Protein AF-A0A2S7SQ64-F1 (afdb_monomer_lite)

Structure (mmCIF, N/CA/C/O backbone):
data_AF-A0A2S7SQ64-F1
#
_entry.id   AF-A0A2S7SQ64-F1
#
loop_
_atom_site.group_PDB
_atom_site.id
_atom_site.type_symbol
_atom_site.label_atom_id
_atom_site.label_alt_id
_atom_site.label_comp_id
_atom_site.label_asym_id
_atom_site.label_entity_id
_atom_site.label_seq_id
_atom_site.pdbx_PDB_ins_code
_atom_site.Cartn_x
_atom_site.Cartn_y
_atom_site.Cartn_z
_atom_site.occupancy
_atom_site.B_iso_or_equiv
_atom_site.auth_seq_id
_atom_site.auth_comp_id
_atom_site.auth_asym_id
_atom_site.auth_atom_id
_atom_site.pdbx_PDB_model_num
ATOM 1 N N . MET A 1 1 ? -8.203 9.786 10.720 1.00 86.75 1 MET A N 1
ATOM 2 C CA . MET A 1 1 ? -9.041 8.878 11.529 1.00 86.75 1 MET A CA 1
ATOM 3 C C . MET A 1 1 ? -10.185 9.682 12.114 1.00 86.75 1 MET A C 1
ATOM 5 O O . MET A 1 1 ? -9.954 10.820 12.497 1.00 86.75 1 MET A O 1
ATOM 9 N N . THR A 1 2 ? -11.373 9.100 12.215 1.00 86.81 2 THR A N 1
ATOM 10 C CA . THR A 1 2 ? -12.489 9.649 12.992 1.00 86.81 2 THR A CA 1
ATOM 11 C C . THR A 1 2 ? -12.817 8.665 14.108 1.00 86.81 2 THR A C 1
ATOM 13 O O . THR A 1 2 ? -13.042 7.497 13.820 1.00 86.81 2 THR A O 1
ATOM 16 N N . LEU A 1 3 ? -12.814 9.105 15.364 1.00 86.75 3 LEU A N 1
ATOM 17 C CA . LEU A 1 3 ? -13.072 8.276 16.544 1.00 86.75 3 LEU A CA 1
ATOM 18 C C . LEU A 1 3 ? -14.150 8.950 17.388 1.00 86.75 3 LEU A C 1
ATOM 20 O O . LEU A 1 3 ? -13.986 10.104 17.783 1.00 86.75 3 LEU A O 1
ATOM 24 N N . ASN A 1 4 ? -15.270 8.254 17.598 1.00 87.12 4 ASN A N 1
ATOM 25 C CA . ASN A 1 4 ? -16.459 8.785 18.280 1.00 87.12 4 ASN A CA 1
ATOM 26 C C . ASN A 1 4 ? -16.877 10.180 17.757 1.00 87.12 4 ASN A C 1
ATOM 28 O O . ASN A 1 4 ? -17.181 11.091 18.522 1.00 87.12 4 ASN A O 1
ATOM 32 N N . GLY A 1 5 ? -16.825 10.370 16.432 1.00 83.38 5 GLY A N 1
ATOM 33 C CA . GLY A 1 5 ? -17.176 11.629 15.757 1.00 83.38 5 GLY A CA 1
ATOM 34 C C . GLY A 1 5 ? -16.079 12.703 15.728 1.00 83.38 5 GLY A C 1
ATOM 35 O O . GLY A 1 5 ? -16.222 13.686 15.007 1.00 83.38 5 GLY A O 1
ATOM 36 N N . SER A 1 6 ? -14.965 12.515 16.441 1.00 87.25 6 SER A N 1
ATOM 37 C CA . SER A 1 6 ? -13.838 13.459 16.460 1.00 87.25 6 SER A CA 1
ATOM 38 C C . SER A 1 6 ? -12.757 13.080 15.448 1.00 87.25 6 SER A C 1
ATOM 40 O O . SER A 1 6 ? -12.427 11.905 15.301 1.00 87.25 6 SER A O 1
ATOM 42 N N . ASN A 1 7 ? -12.183 14.065 14.751 1.00 89.38 7 ASN A N 1
ATOM 43 C CA . ASN A 1 7 ? -11.142 13.839 13.744 1.00 89.38 7 ASN A CA 1
ATOM 44 C C . ASN A 1 7 ? -9.736 13.896 14.350 1.00 89.38 7 ASN A C 1
ATOM 46 O O . ASN A 1 7 ? -9.393 14.827 15.073 1.00 89.38 7 ASN A O 1
ATOM 50 N N . TYR A 1 8 ? -8.902 12.930 13.975 1.00 86.88 8 TYR A N 1
ATOM 51 C CA . TYR A 1 8 ? -7.519 12.786 14.415 1.00 86.88 8 TYR A CA 1
ATOM 52 C C . TYR A 1 8 ? -6.594 12.498 13.227 1.00 86.88 8 TYR A C 1
ATOM 54 O O . TYR A 1 8 ? -6.904 11.665 12.363 1.00 86.88 8 TYR A O 1
ATOM 62 N N . THR A 1 9 ? -5.415 13.120 13.238 1.00 85.62 9 THR A N 1
ATOM 63 C CA . THR A 1 9 ? -4.272 12.744 12.396 1.00 85.62 9 THR A CA 1
ATOM 64 C C . THR A 1 9 ? -3.248 12.054 13.281 1.00 85.62 9 THR A C 1
ATOM 66 O O . THR A 1 9 ? -2.721 12.669 14.203 1.00 85.62 9 THR A O 1
ATOM 69 N N .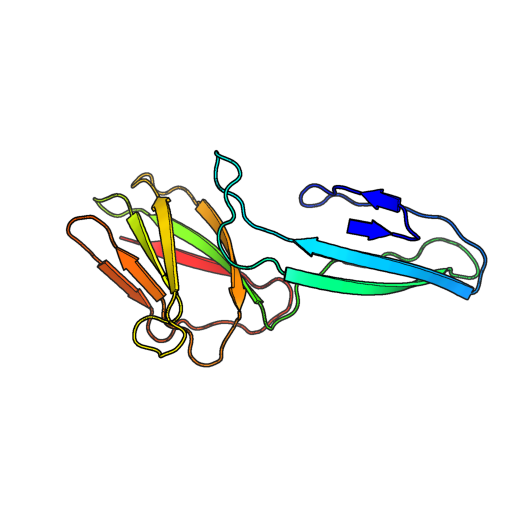 ILE A 1 10 ? -2.977 10.779 13.008 1.00 82.12 10 ILE A N 1
ATOM 70 C CA . ILE A 1 10 ? -2.006 9.991 13.769 1.00 82.12 10 ILE A CA 1
ATOM 71 C C . ILE A 1 10 ? -0.749 9.843 12.904 1.00 82.12 10 ILE A C 1
ATOM 73 O O . ILE A 1 10 ? -0.855 9.311 11.795 1.00 82.12 10 ILE A O 1
ATOM 77 N N . PRO A 1 11 ? 0.426 10.319 13.352 1.00 75.94 11 PRO A N 1
ATOM 78 C CA . PRO A 1 11 ? 1.674 10.053 12.648 1.00 75.94 11 PRO A CA 1
ATOM 79 C C . PRO A 1 11 ? 2.025 8.560 12.723 1.00 75.94 11 PRO A C 1
ATOM 81 O O . PRO A 1 11 ? 1.481 7.813 13.536 1.00 75.94 11 PRO A O 1
ATOM 84 N N . LYS A 1 12 ? 2.974 8.111 11.896 1.00 71.56 12 LYS A N 1
ATOM 85 C CA . LYS A 1 12 ? 3.491 6.737 11.975 1.00 71.56 12 LYS A CA 1
ATOM 86 C C . LYS A 1 12 ? 3.951 6.430 13.408 1.00 71.56 12 LYS A C 1
ATOM 88 O O . LYS A 1 12 ? 4.672 7.228 13.999 1.00 71.56 12 LYS A O 1
ATOM 93 N N . SER A 1 13 ? 3.531 5.278 13.935 1.00 74.31 13 SER A N 1
ATOM 94 C CA . SER A 1 13 ? 3.799 4.834 15.314 1.00 74.31 13 SER A CA 1
ATOM 95 C C . SER A 1 13 ? 3.197 5.714 16.422 1.00 74.31 13 SER A C 1
ATOM 97 O O . SER A 1 13 ? 3.546 5.543 17.587 1.00 74.31 13 SER A O 1
ATOM 99 N N . GLY A 1 14 ? 2.307 6.651 16.082 1.00 85.94 14 GLY A N 1
ATOM 100 C CA . GLY A 1 14 ? 1.536 7.412 17.058 1.00 85.94 14 GLY A CA 1
ATOM 101 C C . GLY A 1 14 ? 0.358 6.615 17.618 1.00 85.94 14 GLY A C 1
ATOM 102 O O . GLY A 1 14 ? -0.015 5.563 17.099 1.00 85.94 14 GLY A O 1
ATOM 103 N N . SER A 1 15 ? -0.265 7.154 18.660 1.00 89.00 15 SER A N 1
ATOM 104 C CA . SER A 1 15 ? -1.474 6.599 19.265 1.00 89.00 15 SER A CA 1
ATOM 105 C C . SER A 1 15 ? -2.457 7.708 19.637 1.00 89.00 15 SER A C 1
ATOM 107 O O . SER A 1 15 ? -2.099 8.883 19.730 1.00 89.00 15 SER A O 1
ATOM 109 N N . VAL A 1 16 ? -3.718 7.324 19.824 1.00 89.69 16 VAL A N 1
ATOM 110 C CA . VAL A 1 16 ? -4.785 8.172 20.364 1.00 89.69 16 VAL A CA 1
ATOM 111 C C . VAL A 1 16 ? -5.467 7.383 21.470 1.00 89.69 16 VAL A C 1
ATOM 113 O O . VAL A 1 16 ? -5.773 6.206 21.285 1.00 89.69 16 VAL A O 1
ATOM 116 N N . SER A 1 17 ? -5.714 8.039 22.599 1.00 89.69 17 SER A N 1
ATOM 117 C CA . SER A 1 17 ? -6.425 7.456 23.735 1.00 89.69 17 SER A CA 1
ATOM 118 C C . SER A 1 17 ? -7.789 8.113 23.886 1.00 89.69 17 SER A C 1
ATOM 120 O O . SER A 1 17 ? -7.911 9.332 23.765 1.00 89.69 17 SER A O 1
ATOM 122 N N . VAL A 1 18 ? -8.801 7.306 24.192 1.00 89.88 18 VAL A N 1
ATOM 123 C CA . VAL A 1 18 ? -10.148 7.764 24.548 1.00 89.88 18 VAL A CA 1
ATOM 124 C C . VAL A 1 18 ? -10.626 7.037 25.794 1.00 89.88 18 VAL A C 1
ATOM 126 O O . VAL A 1 18 ? -10.231 5.900 26.046 1.00 89.88 18 VAL A O 1
ATOM 129 N N . THR A 1 19 ? -11.470 7.702 26.572 1.00 91.69 19 THR A N 1
ATOM 130 C CA . THR A 1 19 ? -12.129 7.146 27.755 1.00 91.69 19 THR A CA 1
ATOM 131 C C . THR A 1 19 ? -13.624 6.991 27.487 1.00 91.69 19 THR A C 1
ATOM 133 O O . THR A 1 19 ? -14.186 7.682 26.636 1.00 91.69 19 THR A O 1
ATOM 136 N N . GLY A 1 20 ? -14.269 6.076 28.206 1.00 91.44 20 GLY A N 1
ATOM 137 C CA . GLY A 1 20 ? -15.701 5.817 28.088 1.00 91.44 20 GLY A CA 1
ATOM 138 C C . GLY A 1 20 ? -16.222 4.978 29.249 1.00 91.44 20 GLY A C 1
ATOM 139 O O . GLY A 1 20 ? -15.453 4.575 30.125 1.00 91.44 20 GLY A O 1
ATOM 140 N N . THR A 1 21 ? -17.533 4.751 29.266 1.00 94.75 21 THR A N 1
ATOM 141 C CA . THR A 1 21 ? -18.206 3.928 30.278 1.00 94.75 21 THR A CA 1
ATOM 142 C C . THR A 1 21 ? -18.034 2.448 29.960 1.00 94.75 21 THR A C 1
ATOM 144 O O . THR A 1 21 ? -17.935 2.073 28.795 1.00 94.75 21 THR A O 1
ATOM 147 N N . TYR A 1 22 ? -18.013 1.600 30.992 1.00 95.69 22 TYR A N 1
ATOM 148 C CA . TYR A 1 22 ? -17.976 0.145 30.833 1.00 95.69 22 TYR A CA 1
ATOM 149 C C . TYR A 1 22 ? -19.009 -0.342 29.807 1.00 95.69 22 TYR A C 1
ATOM 151 O O . TYR A 1 22 ? -20.179 0.022 29.886 1.00 95.69 22 TYR A O 1
ATOM 159 N N . ASP A 1 23 ? -18.548 -1.189 28.886 1.00 94.19 23 ASP A N 1
ATOM 160 C CA . ASP A 1 23 ? -19.320 -1.822 27.810 1.00 94.19 23 ASP A CA 1
ATOM 161 C C . ASP A 1 23 ? -19.809 -0.896 26.673 1.00 94.19 23 ASP A C 1
ATOM 163 O O . ASP A 1 23 ? -20.269 -1.395 25.640 1.00 94.19 23 ASP A O 1
ATOM 167 N N . ASP A 1 24 ? -19.609 0.425 26.770 1.00 94.88 24 ASP A N 1
ATOM 168 C CA . ASP A 1 24 ? -19.802 1.328 25.628 1.00 94.88 24 ASP A CA 1
ATOM 169 C C . ASP A 1 24 ? -18.809 0.999 24.498 1.00 94.88 24 ASP A C 1
ATOM 171 O O . ASP A 1 24 ? -17.708 0.480 24.720 1.00 94.88 24 ASP A O 1
ATOM 175 N N . GLN A 1 25 ? -19.183 1.330 23.258 1.00 93.56 25 GLN A N 1
ATOM 176 C CA . GLN A 1 25 ? -18.338 1.110 22.083 1.00 93.56 25 GLN A CA 1
ATOM 177 C C . GLN A 1 25 ? -17.509 2.348 21.732 1.00 93.56 25 GLN A C 1
ATOM 179 O O . GLN A 1 25 ? -18.031 3.448 21.560 1.00 93.56 25 GLN A O 1
ATOM 184 N N . ALA A 1 26 ? -16.214 2.134 21.526 1.00 92.19 26 ALA A N 1
ATOM 185 C CA . ALA A 1 26 ? -15.355 3.019 20.762 1.00 92.19 26 ALA A CA 1
ATOM 186 C C . ALA A 1 26 ? -15.342 2.555 19.301 1.00 92.19 26 ALA A C 1
ATOM 188 O O . ALA A 1 26 ? -14.961 1.417 19.009 1.00 92.19 26 ALA A O 1
ATOM 189 N N . VAL A 1 27 ? -15.741 3.440 18.385 1.00 92.12 27 VAL A N 1
ATOM 190 C CA . VAL A 1 27 ? -15.743 3.166 16.942 1.00 92.12 27 VAL A CA 1
ATOM 191 C C . VAL A 1 27 ? -14.793 4.132 16.249 1.00 92.12 27 VAL A C 1
ATOM 193 O O . VAL A 1 27 ? -14.982 5.351 16.300 1.00 92.12 27 VAL A O 1
ATOM 196 N N . ALA A 1 28 ? -13.776 3.580 15.589 1.00 90.81 28 ALA A N 1
ATOM 197 C CA . ALA A 1 28 ? -12.819 4.328 14.789 1.00 90.81 28 ALA A CA 1
ATOM 198 C C . ALA A 1 28 ? -12.994 4.011 13.303 1.00 90.81 28 ALA A C 1
ATOM 200 O O . ALA A 1 28 ? -12.999 2.848 12.913 1.00 90.81 28 ALA A O 1
ATOM 201 N N . TYR A 1 29 ? -13.047 5.046 12.471 1.00 91.12 29 TYR A N 1
ATOM 202 C CA . TYR A 1 29 ? -12.912 4.955 11.021 1.00 91.12 29 TYR A CA 1
ATOM 203 C C . TYR A 1 29 ? -11.535 5.470 10.625 1.00 91.12 29 TYR A C 1
ATOM 205 O O . TYR A 1 29 ? -11.156 6.610 10.921 1.00 91.12 29 TYR A O 1
ATOM 213 N N . ILE A 1 30 ? -10.756 4.622 9.973 1.00 90.25 30 ILE A N 1
ATOM 214 C CA . ILE A 1 30 ? -9.355 4.872 9.663 1.00 90.25 30 ILE A CA 1
ATOM 215 C C . ILE A 1 30 ? -9.212 4.951 8.155 1.00 90.25 30 ILE A C 1
ATOM 217 O O . ILE A 1 30 ? -9.835 4.191 7.425 1.00 90.25 30 ILE A O 1
ATOM 221 N N . SER A 1 31 ? -8.403 5.907 7.707 1.00 89.69 31 SER A N 1
ATOM 222 C CA . SER A 1 31 ? -8.028 6.077 6.312 1.00 89.69 31 SER A CA 1
ATOM 223 C C . SER A 1 31 ? -6.526 6.331 6.263 1.00 89.69 31 SER A C 1
ATOM 225 O O . SER A 1 31 ? -6.026 7.218 6.963 1.00 89.69 31 SER A O 1
ATOM 227 N N . ALA A 1 32 ? -5.816 5.528 5.478 1.00 87.44 32 ALA A N 1
ATOM 228 C CA . ALA A 1 32 ? -4.382 5.610 5.252 1.00 87.44 32 ALA A CA 1
ATOM 229 C C . ALA A 1 32 ? -4.113 5.868 3.765 1.00 87.44 32 ALA A C 1
ATOM 231 O O . ALA A 1 32 ? -4.733 5.259 2.895 1.00 87.44 32 ALA A O 1
ATOM 232 N N . LYS A 1 33 ? -3.187 6.785 3.469 1.00 84.62 33 LYS A N 1
ATOM 233 C CA . LYS A 1 33 ? -2.845 7.182 2.098 1.00 84.62 33 LYS A CA 1
ATOM 234 C C . LYS A 1 33 ? -1.361 7.494 1.954 1.00 84.62 33 LYS A C 1
ATOM 236 O O . LYS A 1 33 ? -0.754 8.030 2.880 1.00 84.62 33 LYS A O 1
ATOM 241 N N . GLY A 1 34 ? -0.807 7.192 0.784 1.00 79.81 34 GLY A N 1
ATOM 242 C CA . GLY A 1 34 ? 0.482 7.717 0.343 1.00 79.81 34 GLY A CA 1
ATOM 243 C C . GLY A 1 34 ? 0.304 9.063 -0.357 1.00 79.81 34 GLY A C 1
ATOM 244 O O . GLY A 1 34 ? -0.671 9.260 -1.085 1.00 79.81 34 GLY A O 1
ATOM 245 N N . THR A 1 35 ? 1.226 10.001 -0.147 1.00 79.50 35 THR A N 1
ATOM 246 C CA . THR A 1 35 ? 1.248 11.280 -0.871 1.00 79.50 35 THR A CA 1
ATOM 247 C C . THR A 1 35 ? 2.658 11.626 -1.319 1.00 79.50 35 THR A C 1
ATOM 249 O O . THR A 1 35 ? 3.618 11.379 -0.589 1.00 79.50 35 THR A O 1
ATOM 252 N N . ASN A 1 36 ? 2.787 12.241 -2.492 1.00 75.69 36 ASN A N 1
ATOM 253 C CA . ASN A 1 36 ? 4.048 12.830 -2.934 1.00 75.69 36 ASN A CA 1
ATOM 254 C C . ASN A 1 36 ? 4.359 14.135 -2.174 1.00 75.69 36 ASN A C 1
ATOM 256 O O . ASN A 1 36 ? 3.553 14.624 -1.380 1.00 75.69 36 ASN A O 1
ATOM 260 N N . SER A 1 37 ? 5.529 14.722 -2.439 1.00 74.06 37 SER A N 1
ATOM 261 C CA . SER A 1 37 ? 5.973 15.985 -1.829 1.00 74.06 37 SER A CA 1
ATOM 262 C C . SER A 1 37 ? 5.062 17.182 -2.130 1.00 74.06 37 SER A C 1
ATOM 264 O O . SER A 1 37 ? 5.070 18.153 -1.381 1.00 74.06 37 SER A O 1
ATOM 266 N N . SER A 1 38 ? 4.259 17.114 -3.192 1.00 79.94 38 SER A N 1
ATOM 267 C CA . SER A 1 38 ? 3.262 18.126 -3.561 1.00 79.94 38 SER A CA 1
ATOM 268 C C . SER A 1 38 ? 1.862 17.831 -3.001 1.00 79.94 38 SER A C 1
ATOM 270 O O . SER A 1 38 ? 0.918 18.545 -3.322 1.00 79.94 38 SER A O 1
ATOM 272 N N . GLY A 1 39 ? 1.698 16.778 -2.191 1.00 77.50 39 GLY A N 1
ATOM 273 C CA . GLY A 1 39 ? 0.417 16.376 -1.600 1.00 77.50 39 GLY A CA 1
ATOM 274 C C . GLY A 1 39 ? -0.505 15.563 -2.519 1.00 77.50 39 GLY A C 1
ATOM 275 O O . GLY A 1 39 ? -1.607 15.202 -2.106 1.00 77.50 39 GLY A O 1
ATOM 276 N N . GLY A 1 40 ? -0.071 15.240 -3.740 1.00 81.00 40 GLY A N 1
ATOM 277 C CA . GLY A 1 40 ? -0.807 14.372 -4.660 1.00 81.00 40 GLY A CA 1
ATOM 278 C C . GLY A 1 40 ? -0.820 12.923 -4.173 1.00 81.00 40 GLY A C 1
ATOM 279 O O . GLY A 1 40 ? 0.193 12.434 -3.672 1.00 81.00 40 GLY A O 1
ATOM 280 N N . LEU A 1 41 ? -1.960 12.243 -4.311 1.00 84.31 41 LEU A N 1
ATOM 281 C CA . LEU A 1 41 ? -2.123 10.844 -3.907 1.00 84.31 41 LEU A CA 1
ATOM 282 C C . LEU A 1 41 ? -1.173 9.933 -4.701 1.00 84.31 41 LEU A C 1
ATOM 284 O O . LEU A 1 41 ? -1.080 10.050 -5.922 1.00 84.31 41 LEU A O 1
ATOM 288 N N . ILE A 1 42 ? -0.508 9.008 -4.008 1.00 82.81 42 ILE A N 1
ATOM 289 C CA . ILE A 1 42 ? 0.192 7.880 -4.625 1.00 82.81 42 ILE A CA 1
ATOM 290 C C . ILE A 1 42 ? -0.417 6.581 -4.091 1.00 82.81 42 ILE A C 1
ATOM 292 O O . ILE A 1 42 ? -0.475 6.367 -2.878 1.00 82.81 42 ILE A O 1
ATOM 296 N N . GLY A 1 43 ? -0.826 5.707 -5.011 1.00 84.12 43 GLY A N 1
ATOM 297 C CA . GLY A 1 43 ? -1.507 4.453 -4.697 1.00 84.12 43 GLY A CA 1
ATOM 298 C C . GLY A 1 43 ? -2.959 4.641 -4.267 1.00 84.12 43 GLY A C 1
ATOM 299 O O . GLY A 1 43 ? -3.606 5.629 -4.613 1.00 84.12 43 GLY A O 1
ATOM 300 N N . GLU A 1 44 ? -3.471 3.661 -3.535 1.00 86.69 44 GLU A N 1
ATOM 301 C CA . GLU A 1 44 ? -4.854 3.593 -3.073 1.00 86.69 44 GLU A CA 1
ATOM 302 C C . GLU A 1 44 ? -5.009 4.211 -1.675 1.00 86.69 44 GLU A C 1
ATOM 304 O O . GLU A 1 44 ? -4.103 4.180 -0.834 1.00 86.69 44 GLU A O 1
ATOM 309 N N . VAL A 1 45 ? -6.192 4.776 -1.418 1.00 89.88 45 VAL A N 1
ATOM 310 C CA . VAL A 1 45 ? -6.615 5.142 -0.064 1.00 89.88 45 VAL A CA 1
ATOM 311 C C . VAL A 1 45 ? -7.217 3.901 0.581 1.00 89.88 45 VAL A C 1
ATOM 313 O O . VAL A 1 45 ? -8.292 3.459 0.184 1.00 89.88 45 VAL A O 1
ATOM 316 N N . VAL A 1 46 ? -6.558 3.365 1.602 1.00 90.50 46 VAL A N 1
ATOM 317 C CA . VAL A 1 46 ? -7.061 2.204 2.344 1.00 90.50 46 VAL A CA 1
ATOM 318 C C . VAL A 1 46 ? -7.890 2.696 3.512 1.00 90.50 46 VAL A C 1
ATOM 320 O O . VAL A 1 46 ? -7.436 3.563 4.260 1.00 90.50 46 VAL A O 1
ATOM 323 N N . SER A 1 47 ? -9.103 2.166 3.670 1.00 90.50 47 SER A N 1
ATOM 324 C CA . SER A 1 47 ? -9.995 2.561 4.760 1.00 90.50 47 SER A CA 1
ATOM 325 C C . SER A 1 47 ? -10.640 1.354 5.428 1.00 90.50 47 SER A C 1
ATOM 327 O O . SER A 1 47 ? -11.045 0.413 4.755 1.00 90.50 47 SER A O 1
ATOM 329 N N . PHE A 1 48 ? -10.727 1.386 6.754 1.00 88.81 48 PHE A N 1
ATOM 330 C CA . PHE A 1 48 ? -11.275 0.301 7.568 1.00 88.81 48 PHE A CA 1
ATOM 331 C C . PHE A 1 48 ? -11.794 0.838 8.903 1.00 88.81 48 PHE A C 1
ATOM 333 O O . PHE A 1 48 ? -11.458 1.952 9.316 1.00 88.81 48 PHE A O 1
ATOM 340 N N . SER A 1 49 ? -12.631 0.049 9.575 1.00 90.88 49 SER A N 1
ATOM 341 C CA . SER A 1 49 ? -13.189 0.389 10.882 1.00 90.88 49 SER A CA 1
ATOM 342 C C . SER A 1 49 ? -12.648 -0.514 11.980 1.00 90.88 49 SER A C 1
ATOM 344 O O . SER A 1 49 ? -12.520 -1.721 11.786 1.00 90.88 49 SER A O 1
ATOM 346 N N . ILE A 1 50 ? -12.416 0.064 13.151 1.00 90.00 50 ILE A N 1
ATOM 347 C CA . ILE A 1 50 ? -12.094 -0.655 14.380 1.00 90.00 50 ILE A CA 1
ATOM 348 C C . ILE A 1 50 ? -13.227 -0.424 15.372 1.00 90.00 50 ILE A C 1
ATOM 350 O O . ILE A 1 50 ? -13.669 0.710 15.561 1.00 90.00 50 ILE A O 1
ATOM 354 N N . ILE A 1 51 ? -13.676 -1.500 16.014 1.00 91.81 51 ILE A N 1
ATOM 355 C CA . ILE A 1 51 ? -14.685 -1.460 17.071 1.00 91.81 51 ILE A CA 1
ATOM 356 C C . ILE A 1 51 ? -14.093 -2.144 18.299 1.00 91.81 51 ILE A C 1
ATOM 358 O O . ILE A 1 51 ? -13.623 -3.277 18.212 1.00 91.81 51 ILE A O 1
ATOM 362 N N . SER A 1 52 ? -14.127 -1.462 19.440 1.00 93.12 52 SER A N 1
ATOM 363 C CA . SER A 1 52 ? -13.738 -2.024 20.735 1.00 93.12 52 SER A CA 1
ATOM 364 C C . SER A 1 52 ? -14.711 -1.581 21.812 1.00 93.12 52 SER A C 1
ATOM 366 O O . SER A 1 52 ? -15.268 -0.490 21.732 1.00 93.12 52 SER A O 1
ATOM 368 N N . ARG A 1 53 ? -14.902 -2.412 22.836 1.00 94.00 53 ARG A N 1
ATOM 369 C CA . ARG A 1 53 ? -15.689 -2.063 24.025 1.00 94.00 53 ARG A CA 1
ATOM 370 C C . ARG A 1 53 ? -14.770 -1.580 25.137 1.00 94.00 53 ARG A C 1
ATOM 372 O O . ARG A 1 53 ? -13.648 -2.078 25.256 1.00 94.00 53 ARG A O 1
ATOM 379 N N . PHE A 1 54 ? -15.223 -0.615 25.931 1.00 94.62 54 PHE A N 1
ATOM 380 C CA . PHE A 1 54 ? -14.465 -0.159 27.094 1.00 94.62 54 PHE A CA 1
ATOM 381 C C . PHE A 1 54 ? -14.490 -1.229 28.200 1.00 94.62 54 PHE A C 1
ATOM 383 O O . PHE A 1 54 ? -15.569 -1.728 28.543 1.00 94.62 54 PHE A O 1
ATOM 390 N N . PRO A 1 55 ? -13.325 -1.604 28.764 1.00 95.12 55 PRO A N 1
ATOM 391 C CA . PRO A 1 55 ? -13.255 -2.621 29.806 1.00 95.12 55 PRO A CA 1
ATOM 392 C C . PRO A 1 55 ? -13.856 -2.109 31.122 1.00 95.12 55 PRO A C 1
ATOM 394 O O . PRO A 1 55 ? -13.950 -0.906 31.356 1.00 95.12 55 PRO A O 1
ATOM 397 N N . SER A 1 56 ? -14.234 -3.025 32.019 1.00 95.06 56 SER A N 1
ATOM 398 C CA . SER A 1 56 ? -14.758 -2.669 33.351 1.00 95.06 56 SER A CA 1
ATOM 399 C C . SER A 1 56 ? -13.725 -1.956 34.227 1.00 95.06 56 SER A C 1
ATOM 401 O O . SER A 1 56 ? -14.083 -1.287 35.192 1.00 95.06 56 SER A O 1
ATOM 403 N N . SER A 1 57 ? -12.440 -2.122 33.913 1.00 94.50 57 SER A N 1
ATOM 404 C CA . SER A 1 57 ? -11.320 -1.423 34.532 1.00 94.50 57 SER A CA 1
ATOM 405 C C . SER A 1 57 ? -10.098 -1.426 33.606 1.00 94.50 57 SER A C 1
ATOM 407 O O . SER A 1 57 ? -9.937 -2.310 32.764 1.00 94.50 57 SER A O 1
ATOM 409 N N . GLY A 1 58 ? -9.214 -0.440 33.777 1.00 92.44 58 GLY A N 1
ATOM 410 C CA . GLY A 1 58 ? -7.962 -0.338 33.023 1.00 92.44 58 GLY A CA 1
ATOM 411 C C . GLY A 1 58 ? -8.138 0.145 31.581 1.00 92.44 58 GLY A C 1
ATOM 412 O O . GLY A 1 58 ? -9.059 0.900 31.274 1.00 92.44 58 GLY A O 1
ATOM 413 N N . SER A 1 59 ? -7.221 -0.280 30.709 1.00 92.44 59 SER A N 1
ATOM 414 C CA . SER A 1 59 ? -7.154 0.146 29.307 1.00 92.44 59 SER A CA 1
ATOM 415 C C . SER A 1 59 ? -7.012 -1.053 28.377 1.00 92.44 59 SER A C 1
ATOM 417 O O . SER A 1 59 ? -6.253 -1.980 28.660 1.00 92.44 59 SER A O 1
ATOM 419 N N . THR A 1 60 ? -7.678 -0.990 27.227 1.00 91.56 60 THR A N 1
ATOM 420 C CA . THR A 1 60 ? -7.483 -1.922 26.111 1.00 91.56 60 THR A CA 1
ATO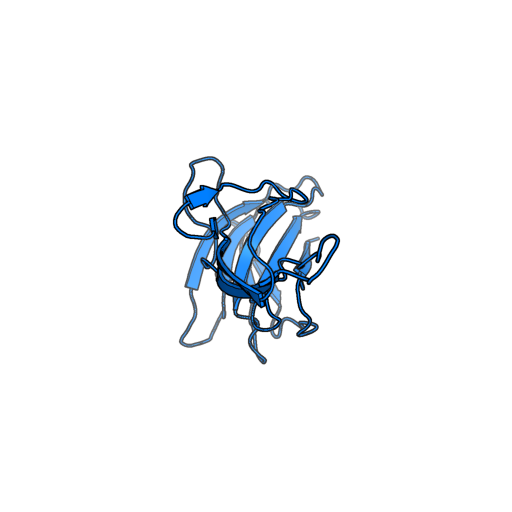M 421 C C . THR A 1 60 ? -6.672 -1.230 25.022 1.00 91.56 60 THR A C 1
ATOM 423 O O . THR A 1 60 ? -6.965 -0.094 24.655 1.00 91.56 60 THR A O 1
ATOM 426 N N . ILE A 1 61 ? -5.656 -1.914 24.495 1.00 91.25 61 ILE A N 1
ATOM 427 C CA . ILE A 1 61 ? -4.887 -1.448 23.337 1.00 91.25 61 ILE A CA 1
ATOM 428 C C . ILE A 1 61 ? -5.437 -2.145 22.100 1.00 91.25 61 ILE A C 1
ATOM 430 O O . ILE A 1 61 ? -5.535 -3.371 22.073 1.00 91.25 61 ILE A O 1
ATOM 434 N N . VAL A 1 62 ? -5.766 -1.362 21.075 1.00 90.38 62 VAL A N 1
ATOM 435 C CA . VAL A 1 62 ? -6.177 -1.886 19.773 1.00 90.38 62 VAL A CA 1
ATOM 436 C C . VAL A 1 62 ? -5.196 -1.406 18.719 1.00 90.38 62 VAL A C 1
ATOM 438 O O . VAL A 1 62 ? -4.999 -0.203 18.547 1.00 90.38 62 VAL A O 1
ATOM 441 N N . ASN A 1 63 ? -4.567 -2.358 18.034 1.00 88.06 63 ASN A N 1
ATOM 442 C CA . ASN A 1 63 ? -3.610 -2.058 16.979 1.00 88.06 63 ASN A CA 1
ATOM 443 C C . ASN A 1 63 ? -4.341 -1.672 15.694 1.00 88.06 63 ASN A C 1
ATOM 445 O O . ASN A 1 63 ? -5.354 -2.265 15.324 1.00 88.06 63 ASN A O 1
ATOM 449 N N . VAL A 1 64 ? -3.805 -0.659 15.021 1.00 85.50 64 VAL A N 1
ATOM 450 C CA . VAL A 1 64 ? -4.276 -0.222 13.710 1.00 85.50 64 VAL A CA 1
ATOM 451 C C . VAL A 1 64 ? -3.469 -0.960 12.657 1.00 85.50 64 VAL A C 1
ATOM 453 O O . VAL A 1 64 ? -2.379 -0.521 12.292 1.00 85.50 64 VAL A O 1
ATOM 456 N N . ASP A 1 65 ? -4.024 -2.072 12.183 1.00 86.69 65 ASP A N 1
ATOM 457 C CA . ASP A 1 65 ? -3.385 -2.909 11.176 1.00 86.69 65 ASP A CA 1
ATOM 458 C C . ASP A 1 65 ? -4.050 -2.727 9.810 1.00 86.69 65 ASP A C 1
ATOM 460 O O . ASP A 1 65 ? -5.273 -2.778 9.679 1.00 86.69 65 ASP A O 1
ATOM 464 N N . VAL A 1 66 ? -3.233 -2.536 8.776 1.00 89.06 66 VAL A N 1
ATOM 465 C CA . VAL A 1 66 ? -3.685 -2.595 7.385 1.00 89.06 66 VAL A CA 1
ATOM 466 C C . VAL A 1 66 ? -3.950 -4.063 7.029 1.00 89.06 66 VAL A C 1
ATOM 468 O O . VAL A 1 66 ? -3.065 -4.894 7.273 1.00 89.06 66 VAL A O 1
ATOM 471 N N . PRO A 1 67 ? -5.126 -4.415 6.475 1.00 90.06 67 PRO A N 1
ATOM 472 C CA . PRO A 1 67 ? -5.454 -5.815 6.229 1.00 90.06 67 PRO A CA 1
ATOM 473 C C . PRO A 1 67 ? -4.615 -6.447 5.101 1.00 90.06 67 PRO A C 1
ATOM 475 O O . PRO A 1 67 ? -3.949 -5.763 4.320 1.00 90.06 67 PRO A O 1
ATOM 478 N N . SER A 1 68 ? -4.603 -7.782 5.054 1.00 91.56 68 SER A N 1
ATOM 479 C CA . SER A 1 68 ? -3.766 -8.600 4.157 1.00 91.56 68 SER A CA 1
ATOM 480 C C . SER A 1 68 ? -4.126 -8.538 2.667 1.00 91.56 68 SER A C 1
ATOM 482 O O . SER A 1 68 ? -3.407 -9.087 1.831 1.00 91.56 68 SER A O 1
ATOM 484 N N . ASP A 1 69 ? -5.219 -7.876 2.323 1.00 92.06 69 ASP A N 1
ATOM 485 C CA . ASP A 1 69 ? -5.630 -7.541 0.963 1.00 92.06 69 ASP A CA 1
ATOM 486 C C . ASP A 1 69 ? -4.963 -6.257 0.449 1.00 92.06 69 ASP A C 1
ATOM 488 O O . ASP A 1 69 ? -5.191 -5.881 -0.697 1.00 92.06 69 ASP A O 1
ATOM 492 N N . TYR A 1 70 ? -4.083 -5.625 1.235 1.00 92.06 70 TYR A N 1
ATOM 493 C CA . TYR A 1 70 ? -3.238 -4.514 0.797 1.00 92.06 70 TYR A CA 1
ATOM 494 C C . TYR A 1 70 ? -1.770 -4.737 1.155 1.00 92.06 70 TYR A C 1
ATOM 496 O O . TYR A 1 70 ? -1.438 -5.423 2.120 1.00 92.06 70 TYR A O 1
ATOM 504 N N . PHE A 1 71 ? -0.869 -4.106 0.403 1.00 91.94 71 PHE A N 1
ATOM 505 C CA . PHE A 1 71 ? 0.550 -4.022 0.740 1.00 91.94 71 PHE A CA 1
ATOM 506 C C . PHE A 1 71 ? 1.102 -2.616 0.520 1.00 91.94 71 PHE A C 1
ATOM 508 O O . PHE A 1 71 ? 0.665 -1.891 -0.372 1.00 91.94 71 PHE A O 1
ATOM 515 N N . PHE A 1 72 ? 2.099 -2.233 1.319 1.00 91.56 72 PHE A N 1
ATOM 516 C CA . PHE A 1 72 ? 2.832 -0.983 1.122 1.00 91.56 72 PHE A CA 1
ATOM 517 C C . PHE A 1 72 ? 4.035 -1.184 0.187 1.00 91.56 72 PHE A C 1
ATOM 519 O O . PHE A 1 72 ? 4.873 -2.056 0.432 1.00 91.56 72 PHE A O 1
ATOM 526 N N . LEU A 1 73 ? 4.158 -0.383 -0.875 1.00 91.69 73 LEU A N 1
ATOM 527 C CA . LEU A 1 73 ? 5.281 -0.481 -1.816 1.00 91.69 73 LEU A CA 1
ATOM 528 C C . LEU A 1 73 ? 6.474 0.375 -1.373 1.00 91.69 73 LEU A C 1
ATOM 530 O O . LEU A 1 73 ? 6.340 1.582 -1.144 1.00 91.69 73 LEU A O 1
ATOM 534 N N . ILE A 1 74 ? 7.654 -0.248 -1.339 1.00 93.88 74 ILE A N 1
ATOM 535 C CA . ILE A 1 74 ? 8.945 0.396 -1.094 1.00 93.88 74 ILE A CA 1
ATOM 536 C C . ILE A 1 74 ? 9.894 0.059 -2.248 1.00 93.88 74 ILE A C 1
ATOM 538 O O . ILE A 1 74 ? 10.031 -1.105 -2.620 1.00 93.88 74 ILE A O 1
ATOM 542 N N . ILE A 1 75 ? 10.581 1.060 -2.795 1.00 94.69 75 ILE A N 1
ATOM 543 C CA . ILE A 1 75 ? 11.576 0.880 -3.860 1.00 94.69 75 ILE A CA 1
ATOM 544 C C . ILE A 1 75 ? 12.928 1.388 -3.372 1.00 94.69 75 ILE A C 1
ATOM 546 O O . ILE A 1 75 ? 13.032 2.492 -2.840 1.00 94.69 75 ILE A O 1
ATOM 550 N N . LYS A 1 76 ? 13.961 0.579 -3.587 1.00 96.69 76 LYS A N 1
ATOM 551 C CA . LYS A 1 76 ? 15.370 0.931 -3.448 1.00 96.69 76 LYS A CA 1
ATOM 552 C C . LYS A 1 76 ? 16.024 0.852 -4.818 1.00 96.69 76 LYS A C 1
ATOM 554 O O . LYS A 1 76 ? 16.039 -0.219 -5.418 1.00 96.69 76 LYS A O 1
ATOM 559 N N . ASN A 1 77 ? 16.559 1.963 -5.309 1.00 96.38 77 ASN A N 1
ATOM 560 C CA . ASN A 1 77 ? 17.170 2.027 -6.632 1.00 96.38 77 ASN A CA 1
ATOM 561 C C . ASN A 1 77 ? 18.695 2.171 -6.528 1.00 96.38 77 ASN A C 1
ATOM 563 O O . ASN A 1 77 ? 19.191 3.253 -6.216 1.00 96.38 77 ASN A O 1
ATOM 567 N N . ASN A 1 78 ? 19.419 1.076 -6.775 1.00 95.25 78 ASN A N 1
ATOM 568 C CA . ASN A 1 78 ? 20.881 1.056 -6.892 1.00 95.25 78 ASN A CA 1
ATOM 569 C C . ASN A 1 78 ? 21.358 1.120 -8.355 1.00 95.25 78 ASN A C 1
ATOM 571 O O . ASN A 1 78 ? 22.563 1.061 -8.588 1.00 95.25 78 ASN A O 1
ATOM 575 N N . GLY A 1 79 ? 20.437 1.159 -9.324 1.00 90.88 79 GLY A N 1
ATOM 576 C CA . GLY A 1 79 ? 20.773 1.136 -10.744 1.00 90.88 79 GLY A CA 1
ATOM 577 C C . GLY A 1 79 ? 21.321 2.467 -11.244 1.00 90.88 79 GLY A C 1
ATOM 578 O O . GLY A 1 79 ? 21.456 3.426 -10.493 1.00 90.88 79 GLY A O 1
ATOM 579 N N . ALA A 1 80 ? 21.629 2.547 -12.537 1.00 88.94 80 ALA A N 1
ATOM 580 C CA . ALA A 1 80 ? 22.226 3.749 -13.123 1.00 88.94 80 ALA A CA 1
ATOM 581 C C . ALA A 1 80 ? 21.222 4.891 -13.367 1.00 88.94 80 ALA A C 1
ATOM 583 O O . ALA A 1 80 ? 21.622 6.050 -13.407 1.00 88.94 80 ALA A O 1
ATOM 584 N N . GLU A 1 81 ? 19.930 4.584 -13.503 1.00 93.44 81 GLU A N 1
ATOM 585 C CA . GLU A 1 81 ? 18.900 5.533 -13.944 1.00 93.44 81 GLU A CA 1
ATOM 586 C C . GLU A 1 81 ? 17.807 5.729 -12.896 1.00 93.44 81 GLU A C 1
ATOM 588 O O . GLU A 1 81 ? 17.423 4.793 -12.192 1.00 93.44 81 GLU A O 1
ATOM 593 N N . ALA A 1 82 ? 17.254 6.940 -12.830 1.00 94.81 82 ALA A N 1
ATOM 594 C CA . ALA A 1 82 ? 16.091 7.213 -11.996 1.00 94.81 82 ALA A CA 1
ATOM 595 C C . ALA A 1 82 ? 14.831 6.541 -12.568 1.00 94.81 82 ALA A C 1
ATOM 597 O O . ALA A 1 82 ? 14.589 6.563 -13.775 1.00 94.81 82 ALA A O 1
ATOM 598 N N . VAL A 1 83 ? 13.988 5.992 -11.694 1.00 95.00 83 VAL A N 1
ATOM 599 C CA . VAL A 1 83 ? 12.651 5.514 -12.078 1.00 95.00 83 VAL A CA 1
ATOM 600 C C . VAL A 1 83 ? 11.712 6.708 -12.140 1.00 95.00 83 VAL A C 1
ATOM 602 O O . VAL A 1 83 ? 11.696 7.513 -11.212 1.00 95.00 83 VAL A O 1
ATOM 605 N N . THR A 1 84 ? 10.922 6.808 -13.205 1.00 92.88 84 THR A N 1
ATOM 606 C CA . THR A 1 84 ? 9.984 7.919 -13.438 1.00 92.88 84 THR A CA 1
ATOM 607 C C . THR A 1 84 ? 8.526 7.468 -13.542 1.00 92.88 84 THR A C 1
ATOM 609 O O . THR A 1 84 ? 7.608 8.291 -13.459 1.00 92.88 84 THR A O 1
ATOM 612 N N . LYS A 1 85 ? 8.289 6.164 -13.735 1.00 91.69 85 LYS A N 1
ATOM 613 C CA . LYS A 1 85 ? 6.954 5.591 -13.932 1.00 91.69 85 LYS A CA 1
ATOM 614 C C . LYS A 1 85 ? 6.820 4.234 -13.269 1.00 91.69 85 LYS A C 1
ATOM 616 O O . LYS A 1 85 ? 7.775 3.461 -13.185 1.00 91.69 85 LYS A O 1
ATOM 621 N N . CYS A 1 86 ? 5.591 3.924 -12.884 1.00 91.00 86 CYS A N 1
ATOM 622 C CA . CYS A 1 86 ? 5.217 2.622 -12.373 1.00 91.00 86 CYS A CA 1
ATOM 623 C C . CYS A 1 86 ? 3.847 2.208 -12.882 1.00 91.00 86 CYS A C 1
ATOM 625 O O . CYS A 1 86 ? 2.860 2.916 -12.681 1.00 91.00 86 CYS A O 1
ATOM 627 N N . TYR A 1 87 ? 3.802 1.036 -13.498 1.00 91.62 87 TYR A N 1
ATOM 628 C CA . TYR A 1 87 ? 2.581 0.354 -13.875 1.00 91.62 87 TYR A CA 1
ATOM 629 C C . TYR A 1 87 ? 2.241 -0.685 -12.816 1.00 91.62 87 TYR A C 1
ATOM 631 O O . TYR A 1 87 ? 3.041 -1.580 -12.523 1.00 91.62 87 TYR A O 1
ATOM 639 N N . PHE A 1 88 ? 1.036 -0.573 -12.281 1.00 88.81 88 PHE A N 1
ATOM 640 C CA . PHE A 1 88 ? 0.416 -1.564 -11.413 1.00 88.81 88 PHE A CA 1
ATOM 641 C C . PHE A 1 88 ? -0.476 -2.467 -12.245 1.00 88.81 88 PHE A C 1
ATOM 643 O O . PHE A 1 88 ? -1.078 -1.999 -13.209 1.00 88.81 88 PHE A O 1
ATOM 650 N N . ASN A 1 89 ? -0.549 -3.749 -11.886 1.00 89.38 89 ASN A N 1
ATOM 651 C CA . ASN A 1 89 ? -1.233 -4.777 -12.672 1.00 89.38 89 ASN A CA 1
ATOM 652 C C . ASN A 1 89 ? -0.817 -4.754 -14.153 1.00 89.38 89 ASN A C 1
ATOM 654 O O . ASN A 1 89 ? -1.649 -4.853 -15.052 1.00 89.38 89 ASN A O 1
ATOM 658 N N . TYR A 1 90 ? 0.484 -4.584 -14.410 1.00 93.00 90 TYR A N 1
ATOM 659 C CA . TYR A 1 90 ? 1.016 -4.457 -15.764 1.00 93.00 90 TYR A CA 1
ATOM 660 C C . TYR A 1 90 ? 0.613 -5.642 -16.655 1.00 93.00 90 TYR A C 1
ATOM 662 O O . TYR A 1 90 ? 0.780 -6.807 -16.281 1.00 93.00 90 TYR A O 1
ATOM 670 N N . GLY A 1 91 ? 0.093 -5.332 -17.844 1.00 90.88 91 GLY A N 1
ATOM 671 C CA . GLY A 1 91 ? -0.398 -6.321 -18.805 1.00 90.88 91 GLY A CA 1
ATOM 672 C C . GLY A 1 91 ? -1.763 -6.937 -18.466 1.00 90.88 91 GLY A C 1
ATOM 673 O O . GLY A 1 91 ? -2.189 -7.847 -19.172 1.00 90.88 91 GLY A O 1
ATOM 674 N N . LEU A 1 92 ? -2.450 -6.464 -17.420 1.00 89.31 92 LEU A N 1
ATOM 675 C CA . LEU A 1 92 ? -3.804 -6.891 -17.048 1.00 89.31 92 LEU A CA 1
ATOM 676 C C . LEU A 1 92 ? -4.841 -5.807 -17.389 1.00 89.31 92 LEU A C 1
ATOM 678 O O . LEU A 1 92 ? -4.506 -4.645 -17.614 1.00 89.31 92 LEU A O 1
ATOM 682 N N . THR A 1 93 ? -6.126 -6.166 -17.395 1.00 87.38 93 THR A N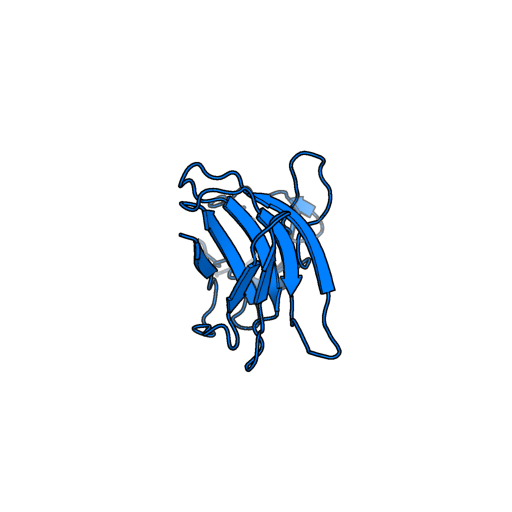 1
ATOM 683 C CA . THR A 1 93 ? -7.233 -5.227 -17.672 1.00 87.38 93 THR A CA 1
ATOM 684 C C . THR A 1 93 ? -7.359 -4.119 -16.627 1.00 87.38 93 THR A C 1
ATOM 686 O O . THR A 1 93 ? -7.794 -3.018 -16.950 1.00 87.38 93 THR A O 1
ATOM 689 N N . THR A 1 94 ? -6.945 -4.387 -15.389 1.00 85.19 94 THR A N 1
ATOM 690 C CA . THR A 1 94 ? -6.938 -3.439 -14.265 1.00 85.19 94 THR A CA 1
ATOM 691 C C . THR A 1 94 ? -5.624 -2.660 -14.151 1.00 85.19 94 THR A C 1
ATOM 693 O O . THR A 1 94 ? -5.297 -2.151 -13.077 1.00 85.19 94 THR A O 1
ATOM 696 N N . GLN A 1 95 ? -4.844 -2.583 -15.236 1.00 90.62 95 GLN A N 1
ATOM 697 C CA . GLN A 1 95 ? -3.585 -1.849 -15.246 1.00 90.62 95 GLN A CA 1
ATOM 698 C C . GLN A 1 95 ? -3.805 -0.368 -14.920 1.00 90.62 95 GLN A C 1
ATOM 700 O O . GLN A 1 95 ? -4.667 0.291 -15.502 1.00 90.62 95 GLN A O 1
ATOM 705 N N . SER A 1 96 ? -2.957 0.186 -14.059 1.00 87.62 96 SER A N 1
ATOM 706 C CA . SER A 1 96 ? -2.912 1.622 -13.780 1.00 87.62 96 SER A CA 1
ATOM 707 C C . SER A 1 96 ? -1.480 2.148 -13.833 1.00 87.62 96 SER A C 1
ATOM 709 O O . SER A 1 96 ? -0.520 1.395 -13.673 1.00 87.62 96 SER A O 1
ATOM 711 N N . LEU A 1 97 ? -1.330 3.445 -14.107 1.00 88.75 97 LEU A N 1
ATOM 712 C CA . LEU A 1 97 ? -0.043 4.133 -14.202 1.00 88.75 97 LEU A CA 1
ATOM 713 C C . LEU A 1 97 ? 0.045 5.199 -13.114 1.00 88.75 97 LEU A C 1
ATOM 715 O O . LEU A 1 97 ? -0.862 6.014 -12.959 1.00 88.75 97 LEU A O 1
ATOM 719 N N . SER A 1 98 ? 1.163 5.225 -12.398 1.00 85.38 98 SER A N 1
ATOM 720 C CA . SER A 1 98 ? 1.543 6.341 -11.538 1.00 85.38 98 SER A CA 1
ATOM 721 C C . SER A 1 98 ? 2.878 6.932 -11.955 1.00 85.38 98 SER A C 1
ATOM 723 O O . SER A 1 98 ? 3.816 6.222 -12.324 1.00 85.38 98 SER A O 1
ATOM 725 N N . TYR A 1 99 ? 2.950 8.253 -11.843 1.00 85.56 99 TYR A N 1
ATOM 726 C CA . TYR A 1 99 ? 4.167 9.024 -12.031 1.00 85.56 99 TYR A CA 1
ATOM 727 C C . TYR A 1 99 ? 4.776 9.326 -10.666 1.00 85.56 99 TYR A C 1
ATOM 729 O O . TYR A 1 99 ? 4.139 9.938 -9.808 1.00 85.56 99 TYR A O 1
ATOM 737 N N . PHE A 1 100 ? 6.016 8.899 -10.469 1.00 83.31 100 PHE A N 1
ATOM 738 C CA . PHE A 1 100 ? 6.820 9.237 -9.301 1.00 83.31 100 PHE A CA 1
ATOM 739 C C . PHE A 1 100 ? 8.297 9.176 -9.669 1.00 83.31 100 PHE A C 1
ATOM 741 O O . PHE A 1 100 ? 8.660 8.544 -10.654 1.00 83.31 100 PHE A O 1
ATOM 748 N N . SER A 1 101 ? 9.148 9.811 -8.865 1.00 87.56 101 SER A N 1
ATOM 749 C CA . SER A 1 101 ? 10.596 9.782 -9.067 1.00 87.56 101 SER A CA 1
ATOM 750 C C . SER A 1 101 ? 11.278 8.963 -7.978 1.00 87.56 101 SER A C 1
ATOM 752 O O . SER A 1 101 ? 11.055 9.213 -6.792 1.00 87.56 101 SER A O 1
ATOM 754 N N . VAL A 1 102 ? 12.111 8.001 -8.382 1.00 92.25 102 VAL A N 1
ATOM 755 C CA . VAL A 1 102 ? 13.020 7.268 -7.485 1.00 92.25 102 VAL A CA 1
ATOM 756 C C . VAL A 1 102 ? 14.450 7.485 -7.963 1.00 92.25 102 VAL A C 1
ATOM 758 O O . VAL A 1 102 ? 14.851 6.869 -8.958 1.00 92.25 102 VAL A O 1
ATOM 761 N N . PRO A 1 103 ? 15.228 8.353 -7.297 1.00 95.25 103 PRO A N 1
ATOM 762 C CA . PRO A 1 103 ? 16.606 8.606 -7.691 1.00 95.25 103 PRO A CA 1
ATOM 763 C C . PRO A 1 103 ? 17.478 7.359 -7.501 1.00 95.25 103 PRO A C 1
ATOM 765 O O . PRO A 1 103 ? 17.193 6.492 -6.677 1.00 95.25 103 PRO A O 1
ATOM 768 N N . ASN A 1 104 ? 18.567 7.301 -8.256 1.00 94.00 104 ASN A N 1
ATOM 769 C CA . ASN A 1 104 ? 19.580 6.245 -8.267 1.00 94.00 104 ASN A CA 1
ATOM 770 C C . ASN A 1 104 ? 20.602 6.376 -7.116 1.00 94.00 104 ASN A C 1
ATOM 772 O O . ASN A 1 104 ? 21.810 6.400 -7.333 1.00 94.00 104 ASN A O 1
ATOM 776 N N . ASN A 1 105 ? 20.131 6.519 -5.877 1.00 96.06 105 ASN A N 1
ATOM 777 C CA . ASN A 1 105 ? 20.992 6.803 -4.719 1.00 96.06 105 ASN A CA 1
ATOM 778 C C . ASN A 1 105 ? 21.014 5.687 -3.659 1.00 96.06 105 ASN A C 1
ATOM 780 O O . ASN A 1 105 ? 21.485 5.906 -2.544 1.00 96.06 105 ASN A O 1
ATOM 784 N N . GLY A 1 106 ? 20.442 4.519 -3.959 1.00 94.62 106 GLY A N 1
ATOM 785 C CA . GLY A 1 106 ? 20.391 3.373 -3.049 1.00 94.62 106 GLY A CA 1
ATOM 786 C C . GLY A 1 106 ? 19.553 3.575 -1.779 1.00 94.62 106 GLY A C 1
ATOM 787 O O . GLY A 1 106 ? 19.599 2.734 -0.879 1.00 94.62 106 GLY A O 1
ATOM 788 N N . SER A 1 107 ? 18.778 4.659 -1.681 1.00 96.38 107 SER A N 1
ATOM 789 C CA . SER A 1 107 ? 17.875 4.904 -0.551 1.00 96.38 107 SER A CA 1
ATOM 790 C C . SER A 1 107 ? 16.516 4.227 -0.747 1.00 96.38 107 SER A C 1
ATOM 792 O O . SER A 1 107 ? 16.096 3.953 -1.870 1.00 96.38 107 SER A O 1
ATOM 794 N N . ASN A 1 108 ? 15.819 3.964 0.362 1.00 94.19 108 ASN A N 1
ATOM 795 C CA . ASN A 1 108 ? 14.463 3.417 0.348 1.00 94.19 108 ASN A CA 1
ATOM 796 C C . ASN A 1 108 ? 13.434 4.541 0.187 1.00 94.19 108 ASN A C 1
ATOM 798 O O . ASN A 1 108 ? 13.400 5.470 0.994 1.00 94.19 108 ASN A O 1
ATOM 802 N N . TYR A 1 109 ? 12.539 4.397 -0.785 1.00 91.31 109 TYR A N 1
ATOM 803 C CA . TYR A 1 109 ? 11.416 5.300 -1.021 1.00 91.31 109 TYR A CA 1
ATOM 804 C C . TYR A 1 109 ? 10.103 4.542 -0.842 1.00 91.31 109 TYR A C 1
ATOM 806 O O . TYR A 1 109 ? 9.885 3.521 -1.489 1.00 91.31 109 TYR A O 1
ATOM 814 N N . GLY A 1 110 ? 9.246 5.012 0.066 1.00 88.56 110 GLY A N 1
ATOM 815 C CA . GLY A 1 110 ? 7.895 4.483 0.262 1.00 88.56 110 GLY A CA 1
ATOM 816 C C . GLY A 1 110 ? 6.873 5.274 -0.549 1.00 88.56 110 GLY A C 1
ATOM 817 O O . GLY A 1 110 ? 6.943 6.501 -0.565 1.00 88.56 110 GLY A O 1
ATOM 818 N N . PHE A 1 111 ? 5.928 4.591 -1.198 1.00 85.31 111 PHE A N 1
ATOM 819 C CA . PHE A 1 111 ? 4.991 5.230 -2.135 1.00 85.31 111 PHE A CA 1
ATOM 820 C C . PHE A 1 111 ? 3.570 5.295 -1.602 1.00 85.31 111 PHE A C 1
ATOM 822 O O . PHE A 1 111 ? 2.997 6.372 -1.478 1.00 85.31 111 PHE A O 1
ATOM 829 N N . GLY A 1 112 ? 2.995 4.138 -1.302 1.00 88.06 112 GLY A N 1
ATOM 830 C CA . GLY A 1 112 ? 1.583 4.028 -0.986 1.00 88.06 112 GLY A CA 1
ATOM 831 C C . GLY A 1 112 ? 1.156 2.580 -0.844 1.00 88.06 112 GLY A C 1
ATOM 832 O O . GLY A 1 112 ? 1.968 1.658 -0.98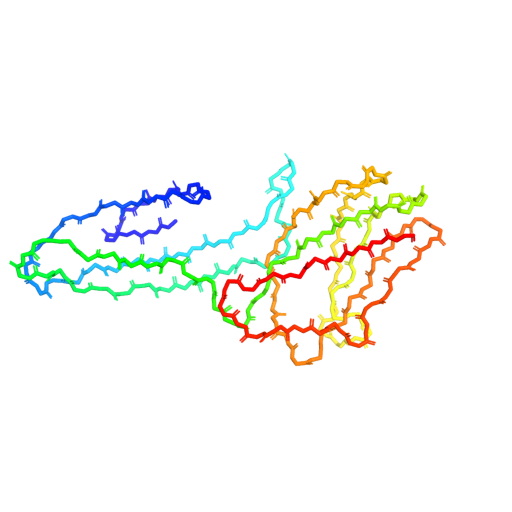8 1.00 88.06 112 GLY A O 1
ATOM 833 N N . TYR A 1 113 ? -0.126 2.418 -0.548 1.00 90.31 113 TYR A N 1
ATOM 834 C CA . TYR A 1 113 ? -0.774 1.122 -0.448 1.00 90.31 113 TYR A CA 1
ATOM 835 C C . TYR A 1 113 ? -1.389 0.726 -1.785 1.00 90.31 113 TYR A C 1
ATOM 837 O O . TYR A 1 113 ? -1.833 1.584 -2.547 1.00 90.31 113 TYR A O 1
ATOM 845 N N . TYR A 1 114 ? -1.406 -0.574 -2.049 1.00 89.50 114 TYR A N 1
ATOM 846 C CA . TYR A 1 114 ? -1.995 -1.170 -3.242 1.00 89.50 114 TYR A CA 1
ATOM 847 C C . TYR A 1 114 ? -2.676 -2.476 -2.873 1.00 89.50 114 TYR A C 1
ATOM 849 O O . TYR A 1 114 ? -2.212 -3.172 -1.966 1.00 89.50 114 TYR A O 1
ATOM 857 N N . SER A 1 115 ? -3.727 -2.823 -3.605 1.00 89.25 115 SER A N 1
ATOM 858 C CA . SER A 1 115 ? -4.404 -4.109 -3.474 1.00 89.25 115 SER A CA 1
ATOM 859 C C . SER A 1 115 ? -3.434 -5.287 -3.679 1.00 89.25 115 SER A C 1
ATOM 861 O O . SER A 1 115 ? -2.749 -5.393 -4.699 1.00 89.25 115 SER A O 1
ATOM 863 N N . ALA A 1 116 ? -3.377 -6.194 -2.708 1.00 87.69 116 ALA A N 1
ATOM 864 C CA . ALA A 1 116 ? -2.625 -7.440 -2.745 1.00 87.69 116 ALA A CA 1
ATOM 865 C C . ALA A 1 116 ? -3.446 -8.512 -3.472 1.00 87.69 116 ALA A C 1
ATOM 867 O O . ALA A 1 116 ? -4.250 -9.229 -2.879 1.00 87.69 116 ALA A O 1
ATOM 868 N N . LEU A 1 117 ? -3.244 -8.617 -4.784 1.00 84.94 117 LEU A N 1
ATOM 869 C CA . LEU A 1 117 ? -3.884 -9.633 -5.619 1.00 84.94 117 LEU A CA 1
ATOM 870 C C . LEU A 1 117 ? -3.011 -10.889 -5.719 1.00 84.94 117 LEU A C 1
ATOM 872 O O . LEU A 1 117 ? -1.784 -10.811 -5.672 1.00 84.94 117 LEU A O 1
ATOM 876 N N . SER A 1 118 ? -3.646 -12.047 -5.923 1.00 81.44 118 SER A N 1
ATOM 877 C CA . SER A 1 118 ? -2.960 -13.334 -6.137 1.00 81.44 118 SER A CA 1
ATOM 878 C C . SER A 1 118 ? -2.006 -13.309 -7.337 1.00 81.44 118 SER A C 1
ATOM 880 O O . SER A 1 118 ? -0.979 -13.985 -7.329 1.00 81.44 118 SER A O 1
ATOM 882 N N . THR A 1 119 ? -2.317 -12.496 -8.348 1.00 80.69 119 THR A N 1
ATOM 883 C CA . THR A 1 119 ? -1.472 -12.230 -9.515 1.00 80.69 119 THR A CA 1
ATOM 884 C C . THR A 1 119 ? -1.287 -10.727 -9.675 1.00 80.69 119 THR A C 1
ATOM 886 O O . THR A 1 119 ? -2.047 -10.067 -10.384 1.00 80.69 119 THR A O 1
ATOM 889 N N . TYR A 1 120 ? -0.294 -10.175 -8.981 1.00 86.75 120 TYR A N 1
ATOM 890 C CA . TYR A 1 120 ? 0.054 -8.762 -9.082 1.00 86.75 120 TYR A CA 1
ATOM 891 C C . TYR A 1 120 ? 1.269 -8.578 -9.991 1.00 86.75 120 TYR A C 1
ATOM 893 O O . TYR A 1 120 ? 2.321 -9.158 -9.736 1.00 86.75 120 TYR A O 1
ATOM 901 N N . ASN A 1 121 ? 1.147 -7.755 -11.031 1.00 91.56 121 ASN A N 1
ATOM 902 C CA . ASN A 1 121 ? 2.243 -7.478 -11.961 1.00 91.56 121 ASN A CA 1
ATOM 903 C C . ASN A 1 121 ? 2.713 -6.042 -11.789 1.00 91.56 121 ASN A C 1
ATOM 905 O O . ASN A 1 121 ? 1.918 -5.113 -11.916 1.00 91.56 121 ASN A O 1
ATOM 909 N N . LEU A 1 122 ? 4.006 -5.846 -11.555 1.00 93.31 122 LEU A N 1
ATOM 910 C CA . LEU A 1 122 ? 4.591 -4.514 -11.469 1.00 93.31 122 LEU A CA 1
ATOM 911 C C . LEU A 1 122 ? 5.584 -4.290 -12.606 1.00 93.31 122 LEU A C 1
ATOM 913 O O . LEU A 1 122 ? 6.409 -5.158 -12.899 1.00 93.31 122 LEU A O 1
ATOM 917 N N . ARG A 1 123 ? 5.551 -3.103 -13.213 1.00 94.88 123 ARG A N 1
ATOM 918 C CA . ARG A 1 123 ? 6.611 -2.641 -14.114 1.00 94.88 123 ARG A CA 1
ATOM 919 C C . ARG A 1 123 ? 7.034 -1.228 -13.747 1.00 94.88 123 ARG A C 1
ATOM 921 O O . ARG A 1 123 ? 6.216 -0.317 -13.752 1.00 94.88 123 ARG A O 1
ATOM 928 N N . LEU A 1 124 ? 8.313 -1.057 -13.452 1.00 94.94 124 LEU A N 1
ATOM 929 C CA . LEU A 1 124 ? 8.950 0.233 -13.213 1.00 94.94 124 LEU A CA 1
ATOM 930 C C . LEU A 1 124 ? 9.699 0.643 -14.474 1.00 94.94 124 LEU A C 1
ATOM 932 O O . LEU A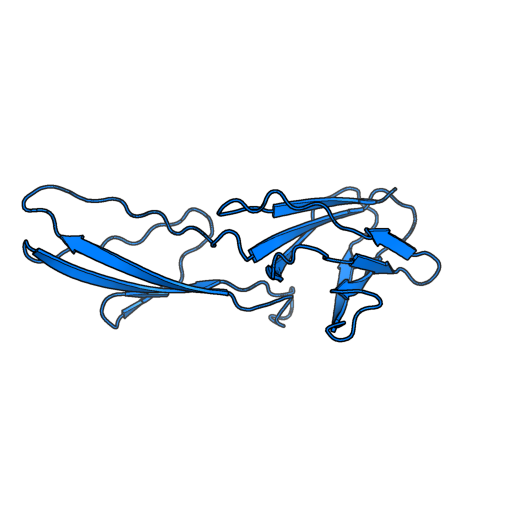 1 124 ? 10.313 -0.210 -15.110 1.00 94.94 124 LEU A O 1
ATOM 936 N N . GLU A 1 125 ? 9.671 1.922 -14.829 1.00 95.44 125 GLU A N 1
ATOM 937 C CA . GLU A 1 125 ? 10.391 2.430 -16.000 1.00 95.44 125 GLU A CA 1
ATOM 938 C C . GLU A 1 125 ? 11.216 3.669 -15.667 1.00 95.44 125 GLU A C 1
ATOM 940 O O . GLU A 1 125 ? 10.796 4.530 -14.889 1.00 95.44 125 GLU A O 1
ATOM 945 N N . SER A 1 126 ? 12.380 3.754 -16.302 1.00 94.31 126 SER A N 1
ATOM 946 C CA . SER A 1 126 ? 13.114 4.992 -16.536 1.00 94.31 126 SER A CA 1
ATOM 947 C C . SER A 1 126 ? 12.896 5.445 -17.985 1.00 94.31 126 SER A C 1
ATOM 949 O O . SER A 1 126 ? 12.038 4.922 -18.697 1.00 94.31 126 SER A O 1
ATOM 951 N N . ASN A 1 127 ? 13.673 6.423 -18.450 1.00 88.81 127 ASN A N 1
ATOM 952 C CA . ASN A 1 127 ? 13.635 6.831 -19.857 1.00 88.81 127 ASN A CA 1
ATOM 953 C C . ASN A 1 127 ? 14.170 5.745 -20.808 1.00 88.81 127 ASN A C 1
ATOM 955 O O . ASN A 1 127 ? 13.772 5.712 -21.970 1.00 88.81 127 ASN A O 1
ATOM 959 N N . THR A 1 128 ? 15.053 4.871 -20.317 1.00 91.25 128 THR A N 1
ATOM 960 C CA . THR A 1 128 ? 15.830 3.935 -21.151 1.00 91.25 128 THR A CA 1
ATOM 961 C C . THR A 1 128 ? 15.645 2.475 -20.736 1.00 91.25 128 THR A C 1
ATOM 963 O O . THR A 1 128 ? 15.788 1.577 -21.561 1.00 91.25 128 THR A O 1
ATOM 966 N N . TYR A 1 129 ? 15.311 2.217 -19.470 1.00 93.38 12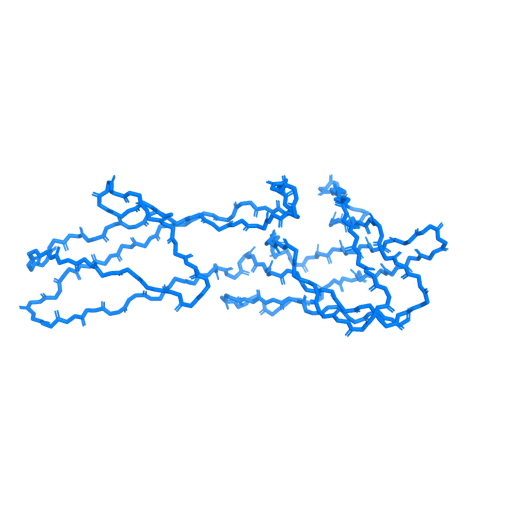9 TYR A N 1
ATOM 967 C CA . TYR A 1 129 ? 15.239 0.875 -18.895 1.00 93.38 129 TYR A CA 1
ATOM 968 C C . TYR A 1 129 ? 13.883 0.606 -18.258 1.00 93.38 129 TYR A C 1
ATOM 970 O O . TYR A 1 129 ? 13.135 1.520 -17.906 1.00 93.38 129 TYR A O 1
ATOM 978 N N . TYR A 1 130 ? 13.589 -0.676 -18.070 1.00 94.69 130 TYR A N 1
ATOM 979 C CA . TYR A 1 130 ? 12.448 -1.122 -17.290 1.00 94.69 130 TYR A CA 1
ATOM 980 C C . TYR A 1 130 ? 12.840 -2.284 -16.380 1.00 94.69 130 TYR A C 1
ATOM 982 O O . TYR A 1 130 ? 13.706 -3.092 -16.710 1.00 94.69 130 TYR A O 1
ATOM 990 N N . TRP A 1 131 ? 12.145 -2.387 -15.252 1.00 94.69 131 TRP A N 1
ATOM 991 C CA . TRP A 1 131 ? 12.212 -3.515 -14.331 1.00 94.69 131 TRP A CA 1
ATOM 992 C C . TRP A 1 131 ? 10.815 -4.109 -14.221 1.00 94.69 131 TRP A C 1
ATOM 994 O O . TRP A 1 131 ? 9.846 -3.377 -14.017 1.00 94.69 131 TRP A O 1
ATOM 1004 N N . SER A 1 132 ? 10.694 -5.426 -14.365 1.00 94.62 132 SER A N 1
ATOM 1005 C CA . SER A 1 132 ? 9.406 -6.113 -14.298 1.00 94.62 132 SER A CA 1
ATOM 1006 C C . SER A 1 132 ? 9.398 -7.163 -13.195 1.00 94.62 132 SER A C 1
ATOM 1008 O O . SER A 1 132 ? 10.354 -7.917 -13.030 1.00 94.62 132 SER A O 1
ATOM 1010 N N . PHE A 1 133 ? 8.294 -7.203 -12.457 1.00 93.38 133 PHE A N 1
ATOM 1011 C CA . PHE A 1 133 ? 8.010 -8.150 -11.390 1.00 93.38 133 PHE A CA 1
ATOM 1012 C C . PHE A 1 133 ? 6.664 -8.800 -11.706 1.00 93.38 133 PHE A C 1
ATOM 1014 O O . PHE A 1 133 ? 5.607 -8.269 -11.360 1.00 93.38 133 PHE A O 1
ATOM 1021 N N . ASN A 1 134 ? 6.710 -9.905 -12.444 1.00 91.00 134 ASN A N 1
ATOM 1022 C CA . ASN A 1 134 ? 5.536 -10.616 -12.938 1.00 91.00 134 ASN A CA 1
ATOM 1023 C C . ASN A 1 134 ? 5.746 -12.139 -12.776 1.00 91.00 134 ASN A C 1
ATOM 1025 O O . ASN A 1 134 ? 6.543 -12.703 -13.529 1.00 91.00 134 ASN A O 1
ATOM 1029 N N . PRO A 1 135 ? 5.070 -12.799 -11.814 1.00 89.00 135 PRO A N 1
ATOM 1030 C CA . PRO A 1 135 ? 4.237 -12.207 -10.766 1.00 89.00 135 PRO A CA 1
ATOM 1031 C C . PRO A 1 135 ? 5.077 -11.614 -9.623 1.00 89.00 135 PRO A C 1
ATOM 1033 O O . PRO A 1 135 ? 6.190 -12.054 -9.325 1.00 89.00 135 PRO A O 1
ATOM 1036 N N . LEU A 1 136 ? 4.517 -10.631 -8.927 1.00 90.75 136 LEU A N 1
ATOM 1037 C CA . LEU A 1 136 ? 5.048 -10.114 -7.676 1.00 90.75 136 LEU A CA 1
ATOM 1038 C C . LEU A 1 136 ? 4.563 -10.987 -6.513 1.00 90.75 136 LEU A C 1
ATOM 1040 O O . LEU A 1 136 ? 3.396 -10.942 -6.137 1.00 90.75 136 LEU A O 1
ATOM 1044 N N . ALA A 1 137 ? 5.469 -11.756 -5.909 1.00 89.81 137 ALA A N 1
ATOM 1045 C CA . ALA A 1 137 ? 5.136 -12.558 -4.735 1.00 89.81 137 ALA A CA 1
ATOM 1046 C C . ALA A 1 137 ? 4.866 -11.672 -3.506 1.00 89.81 137 ALA A C 1
ATOM 1048 O O . ALA A 1 137 ? 5.731 -10.873 -3.109 1.00 89.81 137 ALA A O 1
ATOM 1049 N N . LEU A 1 138 ? 3.699 -11.862 -2.889 1.00 90.94 138 LEU A N 1
ATOM 1050 C CA . LEU A 1 138 ? 3.241 -11.171 -1.685 1.00 90.94 138 LEU A CA 1
ATOM 1051 C C . LEU A 1 138 ? 2.982 -12.186 -0.557 1.00 90.94 138 LEU A C 1
ATOM 1053 O O . LEU A 1 138 ? 2.582 -13.314 -0.842 1.00 90.94 138 LEU A O 1
ATOM 1057 N N . PRO A 1 139 ? 3.233 -11.822 0.712 1.00 88.38 139 PRO A N 1
ATOM 1058 C CA . PRO A 1 139 ? 3.027 -12.721 1.847 1.00 88.38 139 PRO A CA 1
ATOM 1059 C C . PRO A 1 139 ? 1.556 -12.866 2.272 1.00 88.38 139 PRO A C 1
ATOM 1061 O O . PRO A 1 139 ? 1.244 -13.814 2.984 1.00 88.38 139 PRO A O 1
ATOM 1064 N N . PHE A 1 140 ? 0.664 -11.956 1.858 1.00 90.94 140 PHE A N 1
ATOM 1065 C CA . PHE A 1 140 ? -0.756 -11.930 2.248 1.00 90.94 140 PHE A CA 1
ATOM 1066 C C . PHE A 1 140 ? -0.962 -11.922 3.772 1.00 90.94 140 PHE A C 1
ATOM 1068 O O . PHE A 1 140 ? -1.842 -12.590 4.313 1.00 90.94 140 PHE A O 1
ATOM 1075 N N . THR A 1 141 ? -0.148 -11.133 4.475 1.00 93.94 141 THR A N 1
ATOM 1076 C CA . THR A 1 141 ? -0.241 -10.913 5.926 1.00 93.94 141 THR A CA 1
ATOM 1077 C C . THR A 1 141 ? -0.655 -9.475 6.234 1.00 93.94 141 THR A C 1
ATOM 1079 O O . THR A 1 141 ? -0.370 -8.569 5.450 1.00 93.94 141 THR A O 1
ATOM 1082 N N . ASN A 1 142 ? -1.270 -9.234 7.395 1.00 91.19 142 ASN A N 1
ATOM 1083 C CA . ASN A 1 142 ? -1.549 -7.869 7.859 1.00 91.19 142 ASN A CA 1
ATOM 1084 C C . ASN A 1 142 ? -0.260 -7.037 7.927 1.00 91.19 142 ASN A C 1
ATOM 1086 O O . ASN A 1 142 ? 0.815 -7.566 8.224 1.00 91.19 142 ASN A O 1
ATOM 1090 N N . ASN A 1 143 ? -0.372 -5.735 7.654 1.00 88.19 143 ASN A N 1
ATOM 1091 C CA . ASN A 1 143 ? 0.743 -4.784 7.608 1.00 88.19 143 ASN A CA 1
ATOM 1092 C C . ASN A 1 143 ? 1.889 -5.184 6.660 1.00 88.19 143 ASN A C 1
ATOM 1094 O O . ASN A 1 143 ? 3.032 -4.753 6.845 1.00 88.19 143 ASN A O 1
ATOM 1098 N N . GLN A 1 144 ? 1.621 -6.015 5.651 1.00 92.06 144 GLN A N 1
ATOM 1099 C CA . GLN A 1 144 ? 2.653 -6.410 4.699 1.00 92.06 144 GLN A CA 1
ATOM 1100 C C . GLN A 1 144 ? 3.171 -5.215 3.890 1.00 92.06 144 GLN A C 1
ATOM 1102 O O . GLN A 1 144 ? 2.461 -4.260 3.556 1.00 92.06 144 GLN A O 1
ATOM 1107 N N . TYR A 1 145 ? 4.436 -5.315 3.508 1.00 93.44 145 TYR A N 1
ATOM 1108 C CA . TYR A 1 145 ? 5.073 -4.410 2.569 1.00 93.44 145 TYR A CA 1
ATOM 1109 C C . TYR A 1 145 ? 5.870 -5.216 1.550 1.00 93.44 145 TYR A C 1
ATOM 1111 O O . TYR A 1 145 ? 6.261 -6.360 1.798 1.00 93.44 145 TYR A O 1
ATOM 1119 N N . LYS A 1 146 ? 6.153 -4.595 0.408 1.00 94.25 146 LYS A N 1
ATOM 1120 C CA . LYS A 1 146 ? 7.055 -5.151 -0.590 1.00 94.25 146 LYS A CA 1
ATOM 1121 C C . LYS A 1 146 ? 8.199 -4.189 -0.854 1.00 94.25 146 LYS A C 1
ATOM 1123 O O . LYS A 1 146 ? 7.985 -3.106 -1.389 1.00 94.25 146 LYS A O 1
ATOM 1128 N N . LEU A 1 147 ? 9.408 -4.610 -0.484 1.00 95.25 147 LEU A N 1
ATOM 1129 C CA . LEU A 1 147 ? 10.642 -3.945 -0.887 1.00 95.25 147 LEU A CA 1
ATOM 1130 C C . LEU A 1 147 ? 11.108 -4.498 -2.235 1.00 95.25 147 LEU A C 1
ATOM 1132 O O . LEU A 1 147 ? 11.332 -5.701 -2.374 1.00 95.25 147 LEU A O 1
ATOM 1136 N N . LEU A 1 148 ? 11.290 -3.606 -3.201 1.00 94.75 148 LEU A N 1
ATOM 1137 C CA . LEU A 1 148 ? 11.891 -3.892 -4.496 1.00 94.75 148 LEU A CA 1
ATOM 1138 C C . LEU A 1 148 ? 13.268 -3.257 -4.567 1.00 94.75 148 LEU A C 1
ATOM 1140 O O . LEU A 1 148 ? 13.400 -2.052 -4.375 1.00 94.75 148 LEU A O 1
ATOM 1144 N N . THR A 1 149 ? 14.281 -4.071 -4.847 1.00 95.56 149 THR A N 1
ATOM 1145 C CA . THR A 1 149 ? 15.649 -3.591 -5.057 1.00 95.56 149 THR A CA 1
ATOM 1146 C C . THR A 1 149 ? 15.959 -3.634 -6.543 1.00 95.56 149 THR A C 1
ATOM 1148 O O . THR A 1 149 ? 15.914 -4.704 -7.148 1.00 95.56 149 THR A O 1
ATOM 1151 N N . LEU A 1 150 ? 16.240 -2.469 -7.117 1.00 94.75 150 LEU A N 1
ATOM 1152 C CA . LEU A 1 150 ? 16.651 -2.305 -8.507 1.00 94.75 150 LEU A CA 1
ATOM 1153 C C . LEU A 1 150 ? 18.169 -2.203 -8.553 1.00 94.75 150 LEU A C 1
ATOM 1155 O O . LEU A 1 150 ? 18.762 -1.539 -7.699 1.00 94.75 150 LEU A O 1
ATOM 1159 N N . ASN A 1 151 ? 18.762 -2.846 -9.549 1.00 89.31 151 ASN A N 1
ATOM 1160 C CA . ASN A 1 151 ? 20.185 -2.789 -9.859 1.00 89.31 151 ASN A CA 1
ATOM 1161 C C . ASN A 1 151 ? 20.360 -2.400 -11.325 1.00 89.31 151 ASN A C 1
ATOM 1163 O O . ASN A 1 151 ? 19.378 -2.579 -12.091 1.00 89.31 151 ASN A O 1
#

pLDDT: mean 89.74, std 4.89, range [71.56, 96.69]

Organism: NCBI:txid2077091

Sequence (151 aa):
MTLNGSNYTIPKSGSVSVTGTYDDQAVAYISAKGTNSSGGLIGEVVSFSIISRFPSSGSTIVNVDVPSDYFFLIIKNNGAEAVTKCYFNYGLTTQSLSYFSVPNNGSNYGFGYYSALSTYNLRLESNTYYWSFNPLALPFTNNQYKLLTLN

Foldseek 3Di:
DAKPNRDDDADVVGDDDDDDAAFDKIKDKDWDFFADPVRHTFEDIQIDMDIDGAHNDDDDDDDDWAALQKAWEKEFALDDFWWFKKWKQPPDPPIDIDGDTDDNPRDIDTGTMYGDDPWIKMWIDGPPDIDIPTRPDWPSGIHHYDYDYHD

Radius of gyration: 18.68 Å; chains: 1; bounding box: 42×32×56 Å

Secondary structure (DSSP, 8-state):
-EETTEE----TT--------TTPEEEEEEEEEEE-TTS-EEEEEEEEEEEEEPPSSS---------TTEEEEEEEE-SSS-EEEEEESTTSTT-EEEEEEE-SSS-EEEEEEEE--SS--EEEE-SS-EEEESS------TT-EEEEEE-